Protein AF-A0A519H295-F1 (afdb_monomer_lite)

Radius of gyration: 12.97 Å; chains: 1; bounding box: 27×34×30 Å

Structure (mmCIF, N/CA/C/O backbone):
data_AF-A0A519H295-F1
#
_entry.id   AF-A0A519H295-F1
#
loop_
_atom_site.group_PDB
_atom_site.id
_atom_site.type_symbol
_atom_site.label_atom_id
_atom_site.label_alt_id
_atom_site.label_comp_id
_atom_site.label_asym_id
_atom_site.label_entity_id
_atom_site.label_seq_id
_atom_site.pdbx_PDB_ins_code
_atom_site.Cartn_x
_atom_site.Cartn_y
_atom_site.Cartn_z
_atom_site.occupancy
_atom_site.B_iso_or_equiv
_atom_site.auth_seq_id
_atom_site.auth_comp_id
_atom_site.auth_asym_id
_atom_site.auth_atom_id
_atom_site.pdbx_PDB_model_num
ATOM 1 N N . MET A 1 1 ? -12.710 13.414 13.862 1.00 66.31 1 MET A N 1
ATOM 2 C CA . MET A 1 1 ? -11.641 13.514 12.846 1.00 66.31 1 MET A CA 1
ATOM 3 C C . MET A 1 1 ? -11.124 12.111 12.650 1.00 66.31 1 MET A C 1
ATOM 5 O O . MET A 1 1 ? -10.695 11.533 13.636 1.00 66.31 1 MET A O 1
ATOM 9 N N . THR A 1 2 ? -11.228 11.566 11.443 1.00 87.25 2 THR A N 1
ATOM 10 C CA . THR A 1 2 ? -10.734 10.218 11.140 1.00 87.25 2 THR A CA 1
ATOM 11 C C . THR A 1 2 ? -9.284 10.329 10.684 1.00 87.25 2 THR A C 1
ATOM 13 O O . THR A 1 2 ? -8.981 11.165 9.833 1.00 87.25 2 THR A O 1
ATOM 16 N N . ALA A 1 3 ? -8.385 9.550 11.279 1.00 94.12 3 ALA A N 1
ATOM 17 C CA . ALA A 1 3 ? -7.005 9.455 10.817 1.00 94.12 3 ALA A CA 1
ATOM 18 C C . ALA A 1 3 ? -6.931 8.513 9.608 1.00 94.12 3 ALA A C 1
ATOM 20 O O . ALA A 1 3 ? -7.606 7.486 9.588 1.00 94.12 3 ALA A O 1
ATOM 21 N N . THR A 1 4 ? -6.095 8.843 8.626 1.00 95.75 4 THR A N 1
ATOM 22 C CA . THR A 1 4 ? -5.889 8.005 7.439 1.00 95.75 4 THR A CA 1
ATOM 23 C C . THR A 1 4 ? -4.444 7.539 7.387 1.00 95.75 4 THR A C 1
ATOM 25 O O . THR A 1 4 ? -3.529 8.362 7.306 1.00 95.75 4 THR A O 1
ATOM 28 N N . LEU A 1 5 ? -4.241 6.223 7.406 1.00 96.19 5 LEU A N 1
ATOM 29 C CA . LEU A 1 5 ? -2.967 5.585 7.095 1.00 96.19 5 LEU A CA 1
ATOM 30 C C . LEU A 1 5 ? -3.002 5.102 5.645 1.00 96.19 5 LEU A C 1
ATOM 32 O O . LEU A 1 5 ? -3.774 4.207 5.312 1.00 96.19 5 LEU A O 1
ATOM 36 N N . ARG A 1 6 ? -2.137 5.645 4.787 1.00 95.88 6 ARG A N 1
ATOM 37 C CA . ARG A 1 6 ? -1.931 5.082 3.447 1.00 95.88 6 ARG A CA 1
ATOM 38 C C . ARG A 1 6 ? -0.804 4.065 3.492 1.00 95.88 6 ARG A C 1
ATOM 40 O O . ARG A 1 6 ? 0.282 4.370 3.983 1.00 95.88 6 ARG A O 1
ATOM 47 N N . ILE A 1 7 ? -1.049 2.871 2.972 1.00 96.06 7 ILE A N 1
ATOM 48 C CA . ILE A 1 7 ? -0.042 1.823 2.841 1.00 96.06 7 ILE A CA 1
ATOM 49 C C . ILE A 1 7 ? 0.348 1.632 1.381 1.00 96.06 7 ILE A C 1
ATOM 51 O O . ILE A 1 7 ? -0.515 1.589 0.509 1.00 96.06 7 ILE A O 1
ATOM 55 N N . VAL A 1 8 ? 1.642 1.511 1.097 1.00 94.81 8 VAL A N 1
ATOM 56 C CA . VAL A 1 8 ? 2.112 1.186 -0.255 1.00 94.81 8 VAL A CA 1
ATOM 57 C C . VAL A 1 8 ? 2.098 -0.324 -0.446 1.00 94.81 8 VAL A C 1
ATOM 59 O O . VAL A 1 8 ? 2.776 -1.045 0.280 1.00 94.81 8 VAL A O 1
ATOM 62 N N . LEU A 1 9 ? 1.357 -0.802 -1.441 1.00 93.88 9 LEU A N 1
ATOM 63 C CA . LEU A 1 9 ? 1.343 -2.202 -1.853 1.00 93.88 9 LEU A CA 1
ATOM 64 C C . LEU A 1 9 ? 2.037 -2.300 -3.214 1.00 93.88 9 LEU A C 1
ATOM 66 O O . LEU A 1 9 ? 1.414 -2.122 -4.255 1.00 93.88 9 LEU A O 1
ATOM 70 N N . ASP A 1 10 ? 3.352 -2.523 -3.197 1.00 90.00 10 ASP A N 1
ATOM 71 C CA . ASP A 1 10 ? 4.198 -2.531 -4.397 1.00 90.00 10 ASP A CA 1
ATOM 72 C C . ASP A 1 10 ? 4.449 -3.932 -4.967 1.00 90.00 10 ASP A C 1
ATOM 74 O O . ASP A 1 10 ? 5.168 -4.069 -5.952 1.00 90.00 10 ASP A O 1
ATOM 78 N N . HIS A 1 11 ? 3.915 -4.979 -4.348 1.00 81.31 11 HIS A N 1
ATOM 79 C CA . HIS A 1 11 ? 4.008 -6.344 -4.848 1.00 81.31 11 HIS A CA 1
ATOM 80 C C . HIS A 1 11 ? 2.639 -6.760 -5.384 1.00 81.31 11 HIS A C 1
ATOM 82 O O . HIS A 1 11 ? 1.672 -6.839 -4.627 1.00 81.31 11 HIS A O 1
ATOM 88 N N . GLY A 1 12 ? 2.557 -7.015 -6.692 1.00 65.50 12 GLY A N 1
ATOM 89 C CA . GLY A 1 12 ? 1.329 -7.491 -7.318 1.00 65.50 12 GLY A CA 1
ATOM 90 C C . GLY A 1 12 ? 0.838 -8.789 -6.671 1.00 65.50 12 GLY A C 1
ATOM 91 O O . GLY A 1 12 ? 1.629 -9.676 -6.345 1.00 65.50 12 GLY A O 1
ATOM 92 N N . THR A 1 13 ? -0.481 -8.921 -6.515 1.00 59.62 13 THR A N 1
ATOM 93 C CA . THR A 1 13 ? -1.105 -10.096 -5.874 1.00 59.62 13 THR A CA 1
ATOM 94 C C . THR A 1 13 ? -0.899 -11.401 -6.657 1.00 59.62 13 THR A C 1
ATOM 96 O O . THR A 1 13 ? -1.054 -12.487 -6.103 1.00 59.62 13 THR A O 1
ATOM 99 N N . SER A 1 14 ? -0.502 -11.294 -7.932 1.00 55.41 14 SER A N 1
ATOM 100 C CA . SER A 1 14 ? -0.305 -12.413 -8.858 1.00 55.41 14 SER A CA 1
ATOM 101 C C . SER A 1 14 ? 1.071 -13.094 -8.764 1.00 55.41 14 SER A C 1
ATOM 103 O O . SER A 1 14 ? 1.219 -14.184 -9.314 1.00 55.41 14 SER A O 1
ATOM 105 N N . ALA A 1 15 ? 2.077 -12.502 -8.108 1.00 54.00 15 ALA A N 1
ATOM 106 C CA . ALA A 1 15 ? 3.429 -13.072 -8.014 1.00 54.00 15 ALA A CA 1
ATOM 107 C C . ALA A 1 15 ? 3.774 -13.443 -6.564 1.00 54.00 15 ALA A C 1
ATOM 109 O O . ALA A 1 15 ? 4.622 -12.826 -5.914 1.00 54.00 15 ALA A O 1
ATOM 110 N N . ALA A 1 16 ? 3.086 -14.460 -6.049 1.00 57.31 16 ALA A N 1
ATOM 111 C CA . ALA A 1 16 ? 3.411 -15.094 -4.779 1.00 57.31 16 ALA A CA 1
ATOM 112 C C . ALA A 1 16 ? 4.660 -15.977 -4.942 1.00 57.31 16 ALA A C 1
ATOM 114 O O . ALA A 1 16 ? 4.524 -17.170 -5.158 1.00 57.31 16 ALA A O 1
ATOM 115 N N . ASP A 1 17 ? 5.861 -15.393 -4.884 1.00 56.28 17 ASP A N 1
ATOM 116 C CA . ASP A 1 17 ? 7.111 -16.179 -4.938 1.00 56.28 17 ASP A CA 1
ATOM 117 C C . ASP A 1 17 ? 8.289 -15.578 -4.142 1.00 56.28 17 ASP A C 1
ATOM 119 O O . ASP A 1 17 ? 9.414 -16.067 -4.220 1.00 56.28 17 ASP A O 1
ATOM 123 N N . SER A 1 18 ? 8.071 -14.536 -3.327 1.00 78.94 18 SER A N 1
ATOM 124 C CA . SER A 1 18 ? 9.104 -14.070 -2.387 1.00 78.94 18 SER A CA 1
ATOM 125 C C . SER A 1 18 ? 8.561 -13.945 -0.970 1.00 78.94 18 SER A C 1
ATOM 127 O O . SER A 1 18 ? 7.483 -13.386 -0.768 1.00 78.94 18 SER A O 1
ATOM 129 N N . ASP A 1 19 ? 9.340 -14.403 0.012 1.00 87.12 19 ASP A N 1
ATOM 130 C CA . ASP A 1 19 ? 9.019 -14.266 1.440 1.00 87.12 19 ASP A CA 1
ATOM 131 C C . ASP A 1 19 ? 8.721 -12.810 1.822 1.00 87.12 19 ASP A C 1
ATOM 133 O O . ASP A 1 19 ? 7.860 -12.548 2.658 1.00 87.12 19 ASP A O 1
ATOM 137 N N . LEU A 1 20 ? 9.385 -11.852 1.162 1.00 86.75 20 LEU A N 1
ATOM 138 C CA . LEU A 1 20 ? 9.137 -10.424 1.344 1.00 86.75 20 LEU A CA 1
ATOM 139 C C . LEU A 1 20 ? 7.721 -10.021 0.916 1.00 86.75 20 LEU A C 1
ATOM 141 O O . LEU A 1 20 ? 7.060 -9.297 1.653 1.00 86.75 20 LEU A O 1
ATOM 145 N N . ALA A 1 21 ? 7.249 -10.481 -0.246 1.00 87.06 21 ALA A N 1
ATOM 146 C CA . ALA A 1 21 ? 5.905 -10.164 -0.728 1.00 87.06 21 ALA A CA 1
ATOM 147 C C . ALA A 1 21 ? 4.833 -10.748 0.204 1.00 87.06 21 ALA A C 1
ATOM 149 O O . ALA A 1 21 ? 3.883 -10.053 0.563 1.00 87.06 21 ALA A O 1
ATOM 150 N N . THR A 1 22 ? 5.029 -11.990 0.659 1.00 89.44 22 THR A N 1
ATOM 151 C CA . THR A 1 22 ? 4.149 -12.627 1.647 1.00 89.44 22 THR A CA 1
ATOM 152 C C . THR A 1 22 ? 4.148 -11.847 2.959 1.00 89.44 22 THR A C 1
ATOM 154 O O . THR A 1 22 ? 3.085 -11.479 3.451 1.00 89.44 22 THR A O 1
ATOM 157 N N . ALA A 1 23 ? 5.324 -11.523 3.503 1.00 91.44 23 ALA A N 1
ATOM 158 C CA . ALA A 1 23 ? 5.437 -10.774 4.751 1.00 91.44 23 ALA A CA 1
ATOM 159 C C . ALA A 1 23 ? 4.795 -9.382 4.652 1.00 91.44 23 ALA A C 1
ATOM 161 O O . ALA A 1 23 ? 4.044 -8.991 5.542 1.00 91.44 23 ALA A O 1
ATOM 162 N N . ALA A 1 24 ? 5.035 -8.654 3.558 1.00 92.44 24 ALA A N 1
ATOM 163 C CA . ALA A 1 24 ? 4.437 -7.345 3.315 1.00 92.44 24 ALA A CA 1
ATOM 164 C C . ALA A 1 24 ? 2.902 -7.424 3.260 1.00 92.44 24 ALA A C 1
ATOM 166 O O . ALA A 1 24 ? 2.218 -6.572 3.830 1.00 92.44 24 ALA A O 1
ATOM 167 N N . LEU A 1 25 ? 2.356 -8.464 2.623 1.00 92.69 25 LEU A N 1
ATOM 168 C CA . LEU A 1 25 ? 0.915 -8.670 2.528 1.00 92.69 25 LEU A CA 1
ATOM 169 C C . LEU A 1 25 ? 0.284 -9.028 3.881 1.00 92.69 25 LEU A C 1
ATOM 171 O O . LEU A 1 25 ? -0.753 -8.467 4.235 1.00 92.69 25 LEU A O 1
ATOM 175 N N . GLU A 1 26 ? 0.907 -9.914 4.663 1.00 94.12 26 GLU A N 1
ATOM 176 C CA . GLU A 1 26 ? 0.418 -10.233 6.012 1.00 94.12 26 GLU A CA 1
ATOM 177 C C . GLU A 1 26 ? 0.496 -9.019 6.947 1.00 94.12 26 GLU A C 1
ATOM 179 O O . GLU A 1 26 ? -0.428 -8.778 7.724 1.00 94.12 26 GLU A O 1
ATOM 184 N N . LEU A 1 27 ? 1.550 -8.203 6.839 1.00 95.31 27 LEU A N 1
ATOM 185 C CA . LEU A 1 27 ? 1.649 -6.941 7.574 1.00 95.31 27 LEU A CA 1
ATOM 186 C C . LEU A 1 27 ? 0.539 -5.967 7.166 1.00 95.31 27 LEU A C 1
ATOM 188 O O . LEU A 1 27 ? -0.090 -5.374 8.040 1.00 95.31 27 LEU A O 1
ATOM 192 N N . ALA A 1 28 ? 0.244 -5.839 5.869 1.00 96.19 28 ALA A N 1
ATOM 193 C CA . ALA A 1 28 ? -0.861 -5.014 5.385 1.00 96.19 28 ALA A CA 1
ATOM 194 C C . ALA A 1 28 ? -2.212 -5.466 5.963 1.00 96.19 28 ALA A C 1
ATOM 196 O O . ALA A 1 28 ? -2.971 -4.641 6.474 1.00 96.19 28 ALA A O 1
ATOM 197 N N . ARG A 1 29 ? -2.491 -6.777 5.964 1.00 96.88 29 ARG A N 1
ATOM 19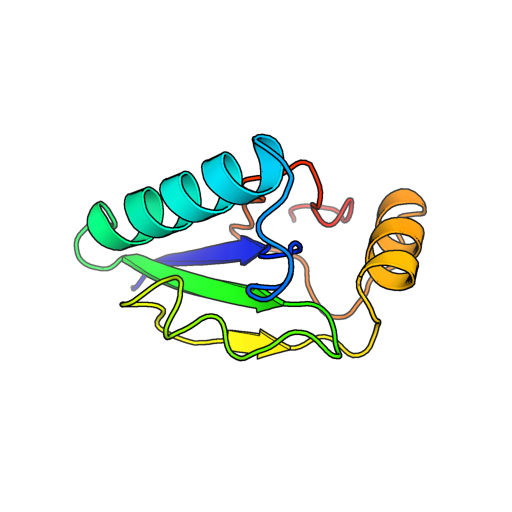8 C CA . ARG A 1 29 ? -3.695 -7.336 6.605 1.00 96.88 29 ARG A CA 1
ATOM 199 C C . ARG A 1 29 ? -3.727 -7.053 8.101 1.00 96.88 29 ARG A C 1
ATOM 201 O 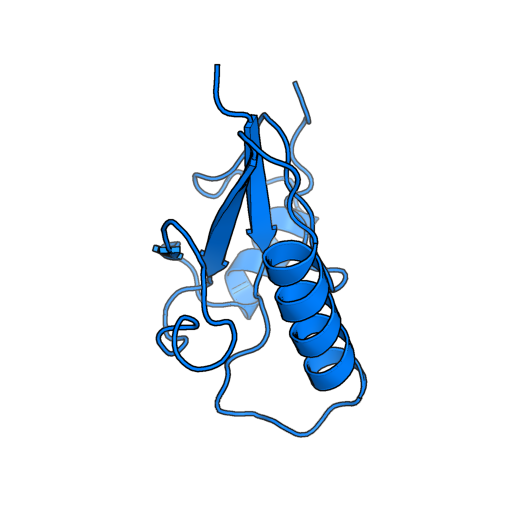O . ARG A 1 29 ? -4.770 -6.665 8.618 1.00 96.88 29 ARG A O 1
ATOM 208 N N . GLY A 1 30 ? -2.595 -7.211 8.785 1.00 97.56 30 GLY A N 1
ATOM 209 C CA . GLY A 1 30 ? -2.456 -6.896 10.204 1.00 97.56 30 GLY A CA 1
ATOM 210 C C . GLY A 1 30 ? -2.769 -5.431 10.507 1.00 97.56 30 GLY A C 1
ATOM 211 O O . GLY A 1 30 ? -3.517 -5.151 11.441 1.00 97.56 30 GLY A O 1
ATOM 212 N N . LEU A 1 31 ? -2.267 -4.499 9.691 1.00 97.06 31 LEU A N 1
ATOM 213 C CA . LEU A 1 31 ? -2.540 -3.066 9.835 1.00 97.06 31 LEU A CA 1
ATOM 214 C C . LEU A 1 31 ? -4.030 -2.753 9.694 1.00 97.06 31 LEU A C 1
ATOM 216 O O . LEU A 1 31 ? -4.570 -2.020 10.517 1.00 97.06 31 LEU A O 1
ATOM 220 N N . VAL A 1 32 ? -4.707 -3.336 8.701 1.00 97.62 32 VAL A N 1
ATOM 221 C CA . VAL A 1 32 ? -6.157 -3.155 8.533 1.00 97.62 32 VAL A CA 1
ATOM 222 C C . VAL A 1 32 ? -6.925 -3.764 9.707 1.00 97.62 32 VAL A C 1
ATOM 224 O O . VAL A 1 32 ? -7.778 -3.106 10.296 1.00 97.62 32 VAL A O 1
ATOM 227 N N . ALA A 1 33 ? -6.598 -5.000 10.092 1.00 97.88 33 ALA A N 1
ATOM 228 C CA . ALA A 1 33 ? -7.289 -5.724 11.158 1.00 97.88 33 ALA A CA 1
ATOM 229 C C . ALA A 1 33 ? -7.118 -5.088 12.548 1.00 97.88 33 ALA A C 1
ATOM 231 O O . ALA A 1 33 ? -7.962 -5.284 13.420 1.00 97.88 33 ALA A O 1
ATOM 232 N N . THR A 1 34 ? -6.027 -4.350 12.764 1.00 97.38 34 THR A N 1
ATOM 233 C CA . THR A 1 34 ? -5.698 -3.710 14.048 1.00 97.38 34 THR A CA 1
ATOM 234 C C . THR A 1 34 ? -5.863 -2.192 14.034 1.00 97.38 34 THR A C 1
ATOM 236 O O . THR A 1 34 ? -5.500 -1.532 15.010 1.00 97.38 34 THR A O 1
ATOM 239 N N . ALA A 1 35 ? -6.428 -1.628 12.961 1.00 96.88 35 ALA A N 1
ATOM 240 C CA . ALA A 1 35 ? -6.707 -0.203 12.875 1.00 96.88 35 ALA A CA 1
ATOM 241 C C . ALA A 1 35 ? -7.599 0.240 14.060 1.00 96.88 35 ALA A C 1
ATOM 243 O O . ALA A 1 35 ? -8.648 -0.368 14.299 1.00 96.88 35 ALA A O 1
ATOM 244 N N . PRO A 1 36 ? -7.205 1.277 14.826 1.00 95.50 36 PRO A N 1
ATOM 245 C CA . PRO A 1 36 ? -8.026 1.803 15.914 1.00 95.50 36 PRO A CA 1
ATOM 246 C C . PRO A 1 36 ? -9.379 2.333 15.429 1.00 95.50 36 PRO A C 1
ATOM 248 O O . PRO A 1 36 ? -9.536 2.701 14.264 1.00 95.50 36 PRO A O 1
ATOM 251 N N . THR A 1 37 ? -10.334 2.476 16.351 1.00 92.06 37 THR A N 1
ATOM 252 C CA . THR A 1 37 ? -11.571 3.226 16.090 1.00 92.06 37 THR A CA 1
ATOM 253 C C . THR A 1 37 ? -11.225 4.635 15.594 1.00 92.06 37 THR A C 1
ATOM 255 O O . THR A 1 37 ? -10.349 5.288 16.158 1.00 92.06 37 THR A O 1
ATOM 258 N N . ASP A 1 38 ? -11.901 5.085 14.534 1.00 94.06 38 ASP A N 1
ATOM 259 C CA . ASP A 1 38 ? -11.638 6.347 13.822 1.00 94.06 38 ASP A CA 1
ATOM 260 C C . ASP A 1 38 ? -10.297 6.418 13.063 1.00 94.06 38 ASP A C 1
ATOM 262 O O . ASP A 1 38 ? -9.834 7.509 12.717 1.00 94.06 38 ASP A O 1
ATOM 266 N N . CYS A 1 39 ? -9.693 5.273 12.736 1.00 95.81 39 CYS A N 1
ATOM 267 C CA . CYS A 1 39 ? -8.594 5.169 11.779 1.00 95.81 39 CYS A CA 1
ATOM 268 C C . CYS A 1 39 ? -9.029 4.357 10.553 1.00 95.81 39 CYS A C 1
ATOM 270 O O . CYS A 1 39 ? -9.630 3.292 10.690 1.00 95.81 39 CYS A O 1
ATOM 272 N N . VAL A 1 40 ? -8.711 4.844 9.355 1.00 96.94 40 VAL A N 1
ATOM 273 C CA . VAL A 1 40 ? -8.917 4.113 8.099 1.00 96.94 40 VAL A CA 1
ATOM 274 C C . VAL A 1 40 ? -7.585 3.819 7.429 1.00 96.94 40 VAL A C 1
ATOM 276 O O . VAL A 1 40 ? -6.636 4.599 7.531 1.00 96.94 40 VAL A O 1
ATOM 279 N N . VAL A 1 41 ? -7.528 2.688 6.730 1.00 97.88 41 VAL A N 1
ATOM 280 C CA . VAL A 1 41 ? -6.356 2.270 5.963 1.00 97.88 41 VAL A CA 1
ATOM 281 C C . VAL A 1 41 ? -6.697 2.301 4.480 1.00 97.88 41 VAL A C 1
ATOM 283 O O . VAL A 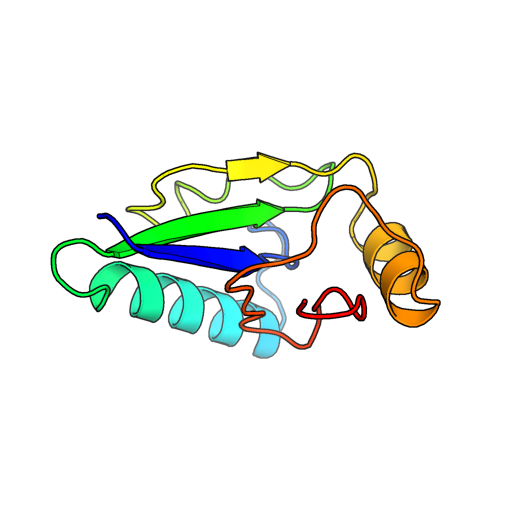1 41 ? -7.669 1.686 4.045 1.00 97.88 41 VAL A O 1
ATOM 286 N N . GLU A 1 42 ? -5.895 3.017 3.707 1.00 96.94 42 GLU A N 1
ATOM 287 C CA . GLU A 1 42 ? -6.017 3.146 2.253 1.00 96.94 42 GLU A CA 1
ATOM 288 C C . GLU A 1 42 ? -4.785 2.549 1.577 1.00 96.94 42 GLU A C 1
ATOM 290 O O . GLU A 1 42 ? -3.699 2.561 2.154 1.00 96.94 42 GLU A O 1
ATOM 295 N N . ALA A 1 43 ? -4.924 2.040 0.357 1.00 95.88 43 ALA A N 1
ATOM 296 C CA . ALA A 1 43 ? -3.803 1.478 -0.390 1.00 95.88 43 ALA A CA 1
ATOM 297 C C . ALA A 1 43 ? -3.323 2.429 -1.487 1.00 95.88 43 ALA A C 1
ATOM 299 O O . ALA A 1 43 ? -4.131 2.987 -2.220 1.00 95.88 43 ALA A O 1
ATOM 300 N N . ILE A 1 44 ? -2.008 2.541 -1.649 1.00 95.12 44 ILE A N 1
ATOM 301 C CA . ILE A 1 44 ? -1.349 3.104 -2.828 1.00 95.12 44 ILE A CA 1
ATOM 302 C C . ILE A 1 44 ? -0.776 1.931 -3.620 1.00 95.12 44 ILE A C 1
ATOM 304 O O . ILE A 1 44 ? 0.027 1.164 -3.084 1.00 95.12 44 ILE A O 1
ATOM 308 N N . VAL A 1 45 ? -1.157 1.803 -4.889 1.00 94.44 45 VAL A N 1
ATOM 309 C CA . VAL A 1 45 ? -0.696 0.724 -5.776 1.00 94.44 45 VAL A CA 1
ATOM 310 C C . VAL A 1 45 ? -0.088 1.276 -7.070 1.00 94.44 45 VAL A C 1
ATOM 312 O O . VAL A 1 45 ? -0.580 2.276 -7.608 1.00 94.44 45 VAL A O 1
ATOM 315 N N . PRO A 1 46 ? 0.961 0.637 -7.617 1.00 93.88 46 PRO A N 1
ATOM 316 C CA . PRO A 1 46 ? 1.440 0.916 -8.967 1.00 93.88 46 PRO A CA 1
ATOM 317 C C . PRO A 1 46 ? 0.362 0.699 -10.045 1.00 93.88 46 PRO A C 1
ATOM 319 O O . PRO A 1 46 ? -0.661 0.031 -9.835 1.00 93.88 46 PRO A O 1
ATOM 322 N N . SER A 1 47 ? 0.594 1.234 -11.247 1.00 92.88 47 SER A N 1
ATOM 323 C CA . SER A 1 47 ? -0.224 0.858 -12.403 1.00 92.88 47 SER A CA 1
ATOM 324 C C . SER A 1 47 ? 0.050 -0.587 -12.822 1.00 92.88 47 SER A C 1
ATOM 326 O O . SER A 1 47 ? 1.151 -1.109 -12.651 1.00 92.88 47 SER A O 1
ATOM 328 N N . GLY A 1 48 ? -0.970 -1.235 -13.385 1.00 87.25 48 GLY A N 1
ATOM 329 C CA . GLY A 1 48 ? -0.867 -2.598 -13.910 1.00 87.25 48 GLY A CA 1
ATOM 330 C C . GLY A 1 48 ? -1.007 -3.719 -12.877 1.00 87.25 48 GLY A C 1
ATOM 331 O O . GLY A 1 48 ? -1.172 -4.859 -13.293 1.00 87.25 48 GLY A O 1
ATOM 332 N N . ASP A 1 49 ? -0.999 -3.416 -11.575 1.00 82.88 49 ASP A N 1
ATOM 333 C CA . ASP A 1 49 ? -1.284 -4.408 -10.529 1.00 82.88 49 ASP A CA 1
ATOM 334 C C . ASP A 1 49 ? -2.791 -4.682 -10.400 1.00 82.88 49 ASP A C 1
ATOM 336 O O . ASP A 1 49 ? -3.616 -3.799 -10.650 1.00 82.88 49 ASP A O 1
ATOM 340 N N . ASP A 1 50 ? -3.159 -5.883 -9.952 1.00 85.38 50 ASP A N 1
ATOM 341 C CA . ASP A 1 50 ? -4.551 -6.239 -9.653 1.00 85.38 50 ASP A CA 1
ATOM 342 C C . ASP A 1 50 ? -5.160 -5.360 -8.545 1.00 85.38 50 ASP A C 1
ATOM 344 O O . ASP A 1 50 ? -4.489 -4.552 -7.892 1.00 85.38 50 ASP A O 1
ATOM 348 N N . ASP A 1 51 ? -6.469 -5.485 -8.340 1.00 88.94 51 ASP A N 1
ATOM 349 C CA . ASP A 1 51 ? -7.143 -4.850 -7.210 1.00 88.94 51 ASP A CA 1
ATOM 350 C C . ASP A 1 51 ? -6.729 -5.536 -5.888 1.00 88.94 51 ASP A C 1
ATOM 352 O O . ASP A 1 51 ? -6.991 -6.733 -5.712 1.00 88.94 51 ASP A O 1
ATOM 356 N N . PRO A 1 52 ? -6.097 -4.816 -4.937 1.00 91.50 52 PRO A N 1
ATOM 357 C CA . PRO A 1 52 ? -5.620 -5.412 -3.697 1.00 91.50 52 PRO A CA 1
ATOM 358 C C . PRO A 1 52 ? -6.747 -5.789 -2.728 1.00 91.50 52 PRO A C 1
ATOM 360 O O . PRO A 1 52 ? -6.463 -6.476 -1.751 1.00 91.50 52 PRO A O 1
ATOM 363 N N . VAL A 1 53 ? -8.005 -5.388 -2.955 1.00 91.94 53 VAL A N 1
ATOM 364 C CA . VAL A 1 53 ? -9.110 -5.590 -1.994 1.00 91.94 53 VAL A CA 1
ATOM 365 C C . VAL A 1 53 ? -9.343 -7.066 -1.654 1.00 91.94 53 VAL A C 1
ATOM 367 O O . VAL A 1 53 ? -9.659 -7.390 -0.511 1.00 91.94 53 VAL A O 1
ATOM 370 N N . GLN A 1 54 ? -9.152 -7.982 -2.610 1.00 91.31 54 GLN A N 1
ATOM 371 C CA . GLN A 1 54 ? -9.254 -9.424 -2.339 1.00 91.31 54 GLN A CA 1
ATOM 372 C C . GLN A 1 54 ? -8.093 -9.928 -1.473 1.00 91.31 54 GLN A C 1
ATOM 374 O O . GLN A 1 54 ? -8.274 -10.792 -0.617 1.00 91.31 54 GLN A O 1
ATOM 379 N N . ALA A 1 55 ? -6.894 -9.385 -1.686 1.00 91.31 55 ALA A N 1
ATOM 380 C CA . ALA A 1 55 ? -5.692 -9.789 -0.970 1.00 91.31 55 ALA A CA 1
ATOM 381 C C . ALA A 1 55 ? -5.581 -9.131 0.414 1.00 91.31 55 ALA A C 1
ATOM 383 O O . ALA A 1 55 ? -5.020 -9.742 1.322 1.00 91.31 55 ALA A O 1
ATOM 384 N N . VAL A 1 56 ? -6.129 -7.925 0.584 1.00 94.69 56 VAL A N 1
ATOM 385 C CA . VAL A 1 56 ? -6.174 -7.147 1.829 1.00 94.69 56 VAL A CA 1
ATOM 386 C C . VAL A 1 56 ? -7.608 -6.640 2.052 1.00 94.69 56 VAL A C 1
ATOM 388 O O . VAL A 1 56 ? -7.938 -5.502 1.707 1.00 94.69 56 VAL A O 1
ATOM 391 N N . PRO A 1 57 ? -8.491 -7.474 2.624 1.00 95.38 57 PRO A N 1
ATOM 392 C CA . PRO A 1 57 ? -9.861 -7.068 2.915 1.00 95.38 57 PRO A CA 1
ATOM 393 C C . PRO A 1 57 ? -9.914 -5.937 3.949 1.00 95.38 57 PRO A C 1
ATOM 395 O O . PRO A 1 57 ? -9.166 -5.961 4.923 1.00 95.38 57 PRO A O 1
ATOM 398 N N . GLY A 1 58 ? -10.837 -4.985 3.773 1.00 96.06 58 GLY A N 1
ATOM 399 C CA . GLY A 1 58 ? -11.083 -3.887 4.723 1.00 96.06 58 GLY A CA 1
ATOM 400 C C . GLY A 1 58 ? -10.383 -2.561 4.402 1.00 96.06 58 GLY A C 1
ATOM 401 O O . GLY A 1 58 ? -10.508 -1.615 5.176 1.00 96.06 58 GLY A O 1
ATOM 402 N N . LEU A 1 59 ? -9.686 -2.467 3.264 1.00 97.25 59 LEU A N 1
ATOM 403 C CA . LEU A 1 59 ? -9.190 -1.193 2.736 1.00 97.25 59 LEU A CA 1
ATOM 404 C C . LEU A 1 59 ? -10.348 -0.214 2.485 1.00 97.25 59 LEU A C 1
ATOM 406 O O . LEU A 1 59 ? -11.364 -0.580 1.892 1.00 97.25 59 LEU A O 1
ATOM 410 N N . ALA A 1 60 ? -10.180 1.038 2.907 1.00 96.88 60 ALA A N 1
ATOM 411 C CA . ALA A 1 60 ? -11.175 2.093 2.727 1.00 96.88 60 ALA A CA 1
ATOM 412 C C . ALA A 1 60 ? -11.193 2.645 1.294 1.00 96.88 60 ALA A C 1
ATOM 414 O O . ALA A 1 60 ? -12.255 2.975 0.766 1.00 96.88 60 ALA A O 1
ATOM 415 N N . SER A 1 61 ? -10.025 2.733 0.657 1.00 95.62 61 SER A N 1
ATOM 416 C CA . SER A 1 61 ? -9.876 3.146 -0.737 1.00 95.62 61 SER A CA 1
ATOM 417 C C . SER A 1 61 ? -8.568 2.606 -1.329 1.00 95.62 61 SER A C 1
ATOM 419 O O . SER A 1 61 ? -7.677 2.150 -0.604 1.00 95.62 61 SER A O 1
ATOM 421 N N . VAL A 1 62 ? -8.474 2.632 -2.660 1.00 95.62 62 VAL A N 1
ATOM 422 C CA . VAL A 1 62 ? -7.278 2.242 -3.415 1.00 95.62 62 VAL A CA 1
ATOM 423 C C . VAL A 1 62 ? -6.927 3.371 -4.383 1.00 95.62 62 VAL A C 1
ATOM 425 O O . VAL A 1 62 ? -7.658 3.636 -5.337 1.00 95.62 62 VAL A O 1
ATOM 428 N N . GLU A 1 63 ? -5.798 4.027 -4.144 1.00 94.88 63 GLU A N 1
ATOM 429 C CA . GLU A 1 63 ? -5.193 5.011 -5.032 1.00 94.88 63 GLU A CA 1
ATOM 430 C C . GLU A 1 63 ? -4.207 4.313 -5.974 1.00 94.88 63 GLU A C 1
ATOM 432 O O . GLU A 1 63 ? -3.172 3.785 -5.561 1.00 94.88 63 GLU A O 1
ATOM 437 N N . ARG A 1 64 ? -4.526 4.314 -7.268 1.00 94.88 64 ARG A N 1
ATOM 438 C CA . ARG A 1 64 ? -3.664 3.736 -8.298 1.00 94.88 64 ARG A CA 1
ATOM 439 C C . ARG A 1 64 ? -2.855 4.819 -8.989 1.00 94.88 64 ARG A C 1
ATOM 441 O O . ARG A 1 64 ? -3.417 5.741 -9.576 1.00 94.88 64 ARG A O 1
ATOM 448 N N . LEU A 1 65 ? -1.536 4.676 -8.954 1.00 94.69 65 LEU A N 1
ATOM 449 C CA . LEU A 1 65 ? -0.620 5.628 -9.572 1.00 94.69 65 LEU A CA 1
ATOM 450 C C . LEU A 1 65 ? -0.456 5.363 -11.067 1.00 94.69 65 LEU A C 1
ATOM 452 O O . LEU A 1 65 ? -0.812 4.303 -11.573 1.00 94.69 65 LEU A O 1
ATOM 456 N N . ALA A 1 66 ? 0.100 6.340 -11.783 1.00 94.31 66 ALA A N 1
ATOM 457 C CA . ALA A 1 66 ? 0.287 6.255 -13.231 1.00 94.31 66 ALA A CA 1
ATOM 458 C C . ALA A 1 66 ? 1.454 5.337 -13.644 1.00 94.31 66 ALA A C 1
ATOM 460 O O . ALA A 1 66 ? 1.432 4.748 -14.726 1.00 94.31 66 ALA A O 1
ATOM 461 N N . LEU A 1 67 ? 2.482 5.220 -12.797 1.00 95.31 67 LEU A N 1
ATOM 462 C CA . LEU A 1 67 ? 3.705 4.484 -13.116 1.00 95.31 67 LEU A CA 1
ATOM 463 C C . LEU A 1 67 ? 3.614 3.010 -12.694 1.00 95.31 67 LEU A C 1
ATOM 465 O O . LEU A 1 67 ? 3.108 2.733 -11.600 1.00 95.31 67 LEU A O 1
ATOM 469 N N . PRO A 1 68 ? 4.151 2.077 -13.505 1.00 93.88 68 PRO A N 1
ATOM 470 C CA . PRO A 1 68 ? 4.338 0.703 -13.068 1.00 93.88 68 PRO A CA 1
ATOM 471 C C . PRO A 1 68 ? 5.376 0.647 -11.947 1.00 93.88 68 PRO A C 1
ATOM 473 O O . PRO A 1 68 ? 6.178 1.569 -11.765 1.00 93.88 68 PRO A O 1
ATOM 476 N N . ARG A 1 69 ? 5.397 -0.466 -11.209 1.00 91.88 69 ARG A N 1
ATOM 477 C CA . ARG A 1 69 ? 6.232 -0.647 -10.011 1.00 91.88 69 ARG A CA 1
ATOM 478 C C . ARG A 1 69 ? 7.689 -0.223 -10.208 1.00 91.88 69 ARG A C 1
ATOM 480 O O . ARG A 1 69 ? 8.249 0.482 -9.374 1.00 91.88 69 ARG A O 1
ATOM 487 N N . ARG A 1 70 ? 8.325 -0.673 -11.293 1.00 92.06 70 ARG A N 1
ATOM 488 C CA . ARG A 1 70 ? 9.758 -0.447 -11.528 1.00 92.06 70 ARG A CA 1
ATOM 489 C C . ARG A 1 70 ? 10.070 1.042 -11.674 1.00 92.06 70 ARG A C 1
ATOM 491 O O . ARG A 1 70 ? 10.993 1.543 -11.038 1.00 92.06 70 ARG A O 1
ATOM 498 N N . GLU A 1 71 ? 9.302 1.734 -12.503 1.00 95.12 71 GLU A N 1
ATOM 499 C CA . GLU A 1 71 ? 9.440 3.161 -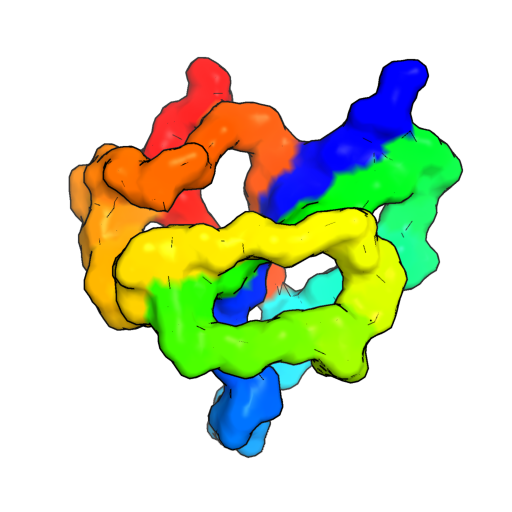12.776 1.00 95.12 71 GLU A CA 1
ATOM 500 C C . GLU A 1 71 ? 9.068 3.990 -11.545 1.00 95.12 71 GLU A C 1
ATOM 502 O O . GLU A 1 71 ? 9.739 4.976 -11.250 1.00 95.12 71 GLU A O 1
ATOM 507 N N . LEU A 1 72 ? 8.049 3.559 -10.795 1.00 94.06 72 LEU A N 1
ATOM 508 C CA . LEU A 1 72 ? 7.630 4.191 -9.548 1.00 94.06 72 LEU A CA 1
ATOM 509 C C . LEU A 1 72 ? 8.747 4.161 -8.496 1.00 94.06 72 LEU A C 1
ATOM 511 O O . LEU A 1 72 ? 9.089 5.197 -7.929 1.00 94.06 72 LEU A O 1
ATOM 515 N N . LEU A 1 73 ? 9.363 2.995 -8.283 1.00 92.31 73 LEU A N 1
ATOM 516 C CA . LEU A 1 73 ? 10.478 2.845 -7.346 1.00 92.31 73 LEU A CA 1
ATOM 517 C C . LEU A 1 73 ? 11.694 3.677 -7.760 1.00 92.31 73 LEU A C 1
ATOM 519 O O . LEU A 1 73 ? 12.310 4.321 -6.913 1.00 92.31 73 LEU A O 1
ATOM 523 N N . ALA A 1 74 ? 12.021 3.698 -9.054 1.00 93.88 74 ALA A N 1
ATOM 524 C CA . ALA A 1 74 ? 13.112 4.519 -9.569 1.00 93.88 74 ALA A CA 1
ATOM 525 C C . ALA A 1 74 ? 12.840 6.020 -9.366 1.00 93.88 74 ALA A C 1
ATOM 527 O O . ALA A 1 74 ? 13.730 6.757 -8.943 1.00 93.88 74 ALA A O 1
ATOM 528 N N . ALA A 1 75 ? 11.607 6.472 -9.616 1.00 93.06 75 ALA A N 1
ATOM 529 C CA . ALA A 1 75 ? 11.201 7.855 -9.389 1.00 93.06 75 ALA A CA 1
ATOM 530 C C . ALA A 1 75 ? 11.347 8.247 -7.910 1.00 93.06 75 ALA A C 1
ATOM 532 O O . ALA A 1 75 ? 11.965 9.267 -7.606 1.00 93.06 75 ALA A O 1
ATOM 533 N N . TRP A 1 76 ? 10.864 7.411 -6.986 1.00 91.81 76 TRP A N 1
ATOM 534 C CA . TRP A 1 76 ? 10.991 7.667 -5.550 1.00 91.81 76 TRP A CA 1
ATOM 535 C C . TRP A 1 76 ? 12.433 7.653 -5.056 1.00 91.81 76 TRP A C 1
ATOM 537 O O . TRP A 1 76 ? 12.795 8.521 -4.270 1.00 91.81 76 TRP A O 1
ATOM 547 N N . GLN A 1 77 ? 13.280 6.747 -5.550 1.00 90.31 77 GLN A N 1
ATOM 548 C CA . GLN A 1 77 ? 14.713 6.742 -5.225 1.00 90.31 77 GLN A CA 1
ATOM 549 C C . GLN A 1 77 ? 15.418 8.043 -5.633 1.00 90.31 77 GLN A C 1
ATOM 551 O O . GLN A 1 77 ? 16.365 8.465 -4.973 1.00 90.31 77 GLN A O 1
ATOM 556 N N . LEU A 1 78 ? 14.944 8.689 -6.699 1.00 91.50 78 LEU A N 1
ATOM 557 C CA . LEU A 1 78 ? 15.442 9.979 -7.176 1.00 91.50 78 LEU A CA 1
ATOM 558 C C . LEU A 1 78 ? 14.725 11.183 -6.537 1.00 91.50 78 LEU A C 1
ATOM 560 O O . LEU A 1 78 ? 15.016 12.322 -6.897 1.00 91.50 78 LEU A O 1
ATOM 564 N N . GLY A 1 79 ? 13.785 10.956 -5.613 1.00 88.81 79 GLY A N 1
ATOM 565 C CA . GLY A 1 79 ? 12.999 12.012 -4.971 1.00 88.81 79 GLY A CA 1
ATOM 566 C C . GLY A 1 79 ? 11.987 12.695 -5.900 1.00 88.81 79 GLY A C 1
ATOM 567 O O . GLY A 1 79 ? 11.534 13.801 -5.608 1.00 88.81 79 GLY A O 1
ATOM 568 N N . VAL A 1 80 ? 11.632 12.067 -7.026 1.00 90.31 80 VAL A N 1
ATOM 569 C CA . VAL A 1 80 ? 10.649 12.600 -7.976 1.00 90.31 80 VAL A CA 1
ATOM 570 C C . VAL A 1 80 ? 9.233 12.361 -7.430 1.00 90.31 80 VAL A C 1
ATOM 572 O O . VAL A 1 80 ? 8.890 11.217 -7.118 1.00 90.31 80 VAL A O 1
ATOM 575 N N . PRO A 1 81 ? 8.385 13.401 -7.323 1.00 88.06 81 PRO A N 1
ATOM 576 C CA . PRO A 1 81 ? 7.018 13.249 -6.837 1.00 88.06 81 PRO A CA 1
ATOM 577 C C . PRO A 1 81 ? 6.146 12.520 -7.866 1.00 88.06 81 PRO A C 1
ATOM 579 O O . PRO A 1 81 ? 6.205 12.809 -9.060 1.00 88.06 81 PRO A O 1
ATOM 582 N N . THR A 1 82 ? 5.293 11.605 -7.402 1.00 89.50 82 THR A N 1
ATOM 583 C CA . THR A 1 82 ? 4.437 10.768 -8.269 1.00 89.50 82 THR A CA 1
ATOM 584 C C . THR A 1 82 ? 2.944 10.903 -7.967 1.00 89.50 82 THR A C 1
ATOM 586 O O . THR A 1 82 ? 2.159 10.016 -8.288 1.00 89.50 82 THR A O 1
ATOM 589 N N . GLY A 1 83 ? 2.549 12.021 -7.354 1.00 86.12 83 GLY A N 1
ATOM 590 C CA . GLY A 1 83 ? 1.163 12.299 -6.960 1.00 86.12 83 GLY A CA 1
ATOM 591 C C . GLY A 1 83 ? 0.829 11.891 -5.525 1.00 86.12 83 GLY A C 1
ATOM 592 O O . GLY A 1 83 ? -0.141 12.395 -4.975 1.00 86.12 83 GLY A O 1
ATOM 593 N N . VAL A 1 84 ? 1.684 11.088 -4.887 1.00 85.19 84 VAL A N 1
ATOM 594 C CA . VAL A 1 84 ? 1.572 10.723 -3.468 1.00 85.19 84 VAL A CA 1
ATOM 595 C C . VAL A 1 84 ? 2.661 11.392 -2.636 1.00 85.19 84 VAL A C 1
ATOM 597 O O . VAL A 1 84 ? 3.819 11.470 -3.047 1.00 85.19 84 VAL A O 1
ATOM 600 N N . GLY A 1 85 ? 2.270 11.901 -1.469 1.00 76.69 85 GLY A N 1
ATOM 601 C CA . GLY A 1 85 ? 3.123 12.633 -0.533 1.00 76.69 85 GLY A CA 1
ATOM 602 C C . GLY A 1 85 ? 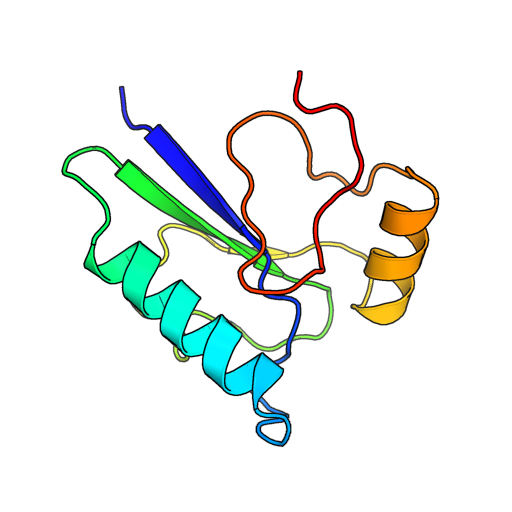2.305 13.274 0.596 1.00 76.69 85 GLY A C 1
ATOM 603 O O . GLY A 1 85 ? 1.072 13.306 0.524 1.00 76.69 85 GLY A O 1
ATOM 604 N N . GLY A 1 86 ? 2.995 13.749 1.640 1.00 79.75 86 GLY A N 1
ATOM 605 C CA . GLY A 1 86 ? 2.401 14.325 2.861 1.00 79.75 86 GLY A CA 1
ATOM 606 C C . GLY A 1 86 ? 1.684 13.292 3.733 1.00 79.75 86 GLY A C 1
ATOM 607 O O . GLY A 1 86 ? 1.423 12.191 3.266 1.00 79.75 86 GLY A O 1
ATOM 608 N N . GLY A 1 87 ? 1.355 13.620 4.985 1.00 87.00 87 GLY A N 1
ATOM 609 C CA . GLY A 1 87 ? 0.557 12.753 5.869 1.00 87.00 87 GLY A CA 1
ATOM 610 C C . GLY A 1 87 ? 1.186 11.386 6.195 1.00 87.00 87 GLY A C 1
ATOM 611 O O . GLY A 1 87 ? 2.366 11.138 5.952 1.00 87.00 87 GLY A O 1
ATOM 612 N N . LEU A 1 88 ? 0.384 10.474 6.757 1.00 91.50 88 LEU A N 1
ATOM 613 C CA . LEU A 1 88 ? 0.860 9.153 7.180 1.00 91.50 88 LEU A CA 1
ATOM 614 C C . LEU A 1 88 ? 0.912 8.189 5.991 1.00 91.50 88 LEU A C 1
ATOM 616 O O . LEU A 1 88 ? -0.126 7.781 5.460 1.00 91.50 88 LEU A O 1
ATOM 620 N N . ILE A 1 89 ? 2.131 7.834 5.588 1.00 93.12 89 ILE A N 1
ATOM 621 C CA . ILE A 1 89 ? 2.407 6.804 4.585 1.00 93.12 89 ILE A CA 1
ATOM 622 C C . ILE A 1 89 ? 3.317 5.753 5.213 1.00 93.12 89 ILE A C 1
ATOM 624 O O . ILE A 1 89 ? 4.338 6.086 5.815 1.00 93.12 89 ILE A O 1
ATOM 628 N N . HIS A 1 90 ? 2.960 4.484 5.052 1.00 93.12 90 HIS A N 1
ATOM 629 C CA . HIS A 1 90 ? 3.774 3.351 5.467 1.00 93.12 90 HIS A CA 1
ATOM 630 C C . HIS A 1 90 ? 3.983 2.396 4.293 1.00 93.12 90 HIS A C 1
ATOM 632 O O . HIS A 1 90 ? 3.057 2.103 3.546 1.00 93.12 90 HIS A O 1
ATOM 638 N N . ALA A 1 91 ? 5.194 1.881 4.130 1.00 93.00 91 ALA A N 1
ATOM 639 C CA . ALA A 1 91 ? 5.452 0.769 3.230 1.00 93.00 91 ALA A CA 1
ATOM 640 C C . ALA A 1 91 ? 5.681 -0.484 4.090 1.00 93.00 91 ALA A C 1
ATOM 642 O O . ALA A 1 91 ? 6.629 -0.492 4.874 1.00 93.00 91 ALA A O 1
ATOM 643 N N . PRO A 1 92 ? 4.844 -1.534 3.968 1.00 91.75 92 PRO A N 1
ATOM 644 C CA . PRO A 1 92 ? 5.129 -2.847 4.549 1.00 91.75 92 PRO A CA 1
ATOM 645 C C . PRO A 1 92 ? 6.379 -3.510 3.937 1.00 91.75 92 PRO A C 1
ATOM 647 O O . PRO A 1 92 ? 6.940 -4.435 4.519 1.00 91.75 92 PRO A O 1
ATOM 650 N N . SER A 1 93 ? 6.816 -3.035 2.764 1.00 88.56 93 SER A N 1
ATOM 651 C CA . SER A 1 93 ? 8.102 -3.336 2.126 1.00 88.56 93 SER A CA 1
ATOM 652 C C . SER A 1 93 ? 9.083 -2.149 2.267 1.00 88.56 93 SER A C 1
ATOM 654 O O . SER A 1 93 ? 8.917 -1.282 3.120 1.00 88.56 93 SER A O 1
ATOM 656 N N . LEU A 1 94 ? 10.112 -2.069 1.411 1.00 85.38 94 LEU A N 1
ATOM 657 C CA . LEU A 1 94 ? 11.012 -0.905 1.318 1.00 85.38 94 LEU A CA 1
ATOM 658 C C . LEU A 1 94 ? 10.579 0.123 0.250 1.00 85.38 94 LEU A C 1
ATOM 660 O O . LEU A 1 94 ? 11.320 1.059 -0.052 1.00 85.38 94 LEU A O 1
ATOM 664 N N . ALA A 1 95 ? 9.397 -0.049 -0.345 1.00 88.12 95 ALA A N 1
ATOM 665 C CA . ALA A 1 95 ? 8.869 0.793 -1.412 1.00 88.12 95 ALA A CA 1
ATOM 666 C C . ALA A 1 95 ? 8.107 2.011 -0.869 1.00 88.12 95 ALA A C 1
ATOM 668 O O . ALA A 1 95 ? 6.883 2.065 -0.938 1.00 88.12 95 ALA A O 1
ATOM 669 N N . ALA A 1 96 ? 8.819 2.995 -0.320 1.00 88.38 96 ALA A N 1
ATOM 670 C CA . ALA A 1 96 ? 8.211 4.224 0.192 1.00 88.38 96 ALA A CA 1
ATOM 671 C C . ALA A 1 96 ? 8.559 5.449 -0.678 1.00 88.38 96 ALA A C 1
ATOM 673 O O . ALA A 1 96 ? 9.689 5.539 -1.172 1.00 88.38 96 ALA A O 1
ATOM 674 N N . PRO A 1 97 ? 7.644 6.429 -0.828 1.00 87.75 97 PRO A N 1
ATOM 675 C CA . PRO A 1 97 ? 7.982 7.727 -1.398 1.00 87.75 97 PRO A CA 1
ATOM 676 C C . PRO A 1 97 ? 9.046 8.418 -0.542 1.00 87.75 97 PRO A C 1
ATOM 678 O O . PRO A 1 97 ? 8.814 8.685 0.634 1.00 87.75 97 PRO A O 1
ATOM 681 N N . LEU A 1 98 ? 10.195 8.761 -1.131 1.00 82.62 98 LEU A N 1
ATOM 682 C CA . LEU A 1 98 ? 11.261 9.521 -0.455 1.00 82.62 98 LEU A CA 1
ATOM 683 C C . LEU A 1 98 ? 11.058 11.038 -0.596 1.00 82.62 98 LEU A C 1
ATOM 685 O O . LEU A 1 98 ? 12.002 11.807 -0.781 1.00 82.62 98 LEU A O 1
ATOM 689 N N . THR A 1 99 ? 9.803 11.472 -0.565 1.00 75.81 99 THR A N 1
ATOM 690 C CA . THR A 1 99 ? 9.434 12.889 -0.554 1.00 75.81 99 THR A CA 1
ATOM 691 C C . THR A 1 99 ? 9.388 13.395 0.881 1.00 75.81 99 THR A C 1
ATOM 693 O O . THR A 1 99 ? 9.192 12.611 1.806 1.00 75.81 99 THR A O 1
ATOM 696 N N . ARG A 1 100 ? 9.525 14.709 1.085 1.00 70.69 100 ARG A N 1
ATOM 697 C CA . ARG A 1 100 ? 9.391 15.298 2.421 1.00 70.69 100 ARG A CA 1
ATOM 698 C C . ARG A 1 100 ? 8.042 14.896 3.043 1.00 70.69 100 ARG A C 1
ATOM 700 O O . ARG A 1 100 ? 6.990 15.107 2.440 1.00 70.69 100 ARG A O 1
ATOM 707 N N . HIS A 1 101 ? 8.109 14.308 4.234 1.00 64.69 101 HIS A N 1
ATOM 708 C CA . HIS A 1 101 ? 6.965 14.125 5.115 1.00 64.69 101 HIS A CA 1
ATOM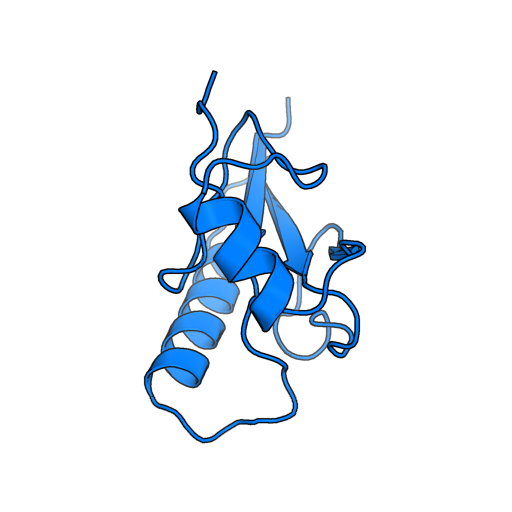 709 C C . HIS A 1 101 ? 6.776 15.461 5.838 1.00 64.69 101 HIS A C 1
ATOM 711 O O . HIS A 1 101 ? 7.380 15.677 6.883 1.00 64.69 101 HIS A O 1
ATOM 717 N N . ASP A 1 102 ? 6.036 16.362 5.187 1.00 58.09 102 ASP A N 1
ATOM 718 C CA . ASP A 1 102 ? 5.696 17.730 5.620 1.00 58.09 102 ASP A CA 1
ATOM 719 C C . ASP A 1 102 ? 6.823 18.781 5.487 1.00 58.09 102 ASP A C 1
ATOM 721 O O . ASP A 1 102 ? 7.826 18.760 6.236 1.00 58.09 102 ASP A O 1
#

Secondary structure (DSSP, 8-state):
--EEEEEE--S-TT----HHHHHHHHHHHHHHHTPPTTEEEEEEEEETPPPTTTTSTT-S-EEEEEEEHHHHHHHHHTT---S--SSEEE-SSS----S---

Foldseek 3Di:
DAAEAEEEQLDAPPDPDDPLNVQQLVVLLVCQVPADVRYAYAYEYEPPGDDCCVSRPRHPYYHYFPHRSVVQQVCQVVLHDGPDAEHHYYYSHPRDRVHDND

Sequence (102 aa):
MTATLRIVLDHGTSAADSDLATAALELARGLVATAPTDCVVEAIVPSGDDDPVQAVPGLASVERLALPRRELLAAWQLGVPTGVGGGLIHAPSLAAPLTRHD

pLDDT: mean 88.76, std 10.45, range [54.0, 97.88]